Protein AF-A0A7R7JE86-F1 (afdb_monomer_lite)

Foldseek 3Di:
DDDDDDDDDDDDPPPPPPPPPPPPPPQDQQDDDADPDDVLVSLQPGPFPRDFPVSCCVRVNQAPDWDQDPVRWIKRKHFYAPWADFDWDQDPVGDIDTDTRRPPGPGQKMKIFTQDPRRT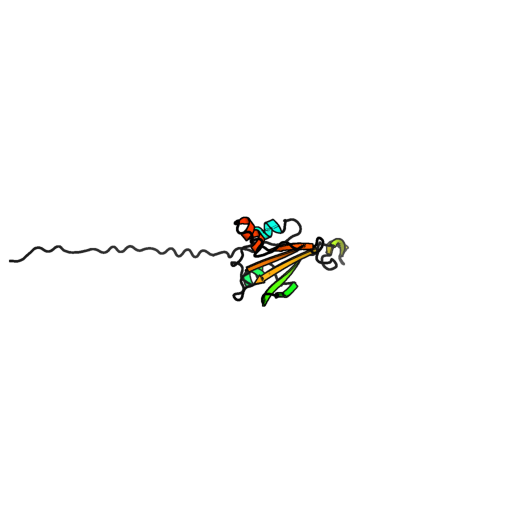RRKIWIAGPPPGDIDISVQSNCVVVVNHDPCVRPPPDD

Sequence (158 aa):
MKGISLKRILPLALLLATMAHAETDHAPMPPVFNLETSPEQILERYPLGQIDRQAAFSHHGKAHRTVSLVNGLTGWVYEIHRGGKPETFRRPGGGEMTMLDTYDHPASRSYTLMFDGAGHVVDVLYRDLQHGGANSALLVQREAQGDSPSDAEFPPKK

Radius of gyration: 27.48 Å; chains: 1; bounding box: 98×48×64 Å

Structure (mmCIF, N/CA/C/O backbone):
data_AF-A0A7R7JE86-F1
#
_entry.id   AF-A0A7R7JE86-F1
#
loop_
_atom_site.group_PDB
_atom_site.id
_atom_site.type_symbol
_atom_site.label_atom_id
_atom_site.label_alt_id
_atom_site.label_comp_id
_atom_site.label_asym_id
_atom_site.label_entity_id
_atom_site.label_seq_id
_atom_site.pdbx_PDB_ins_code
_atom_site.Cartn_x
_atom_site.Cartn_y
_atom_site.Cartn_z
_atom_site.occupancy
_atom_site.B_iso_or_equiv
_atom_site.auth_seq_id
_atom_site.auth_comp_id
_atom_site.auth_asym_id
_atom_site.auth_atom_id
_atom_site.pdbx_PDB_model_num
ATOM 1 N N . MET A 1 1 ? -78.296 36.277 13.046 1.00 44.22 1 MET A N 1
ATOM 2 C CA . MET A 1 1 ? -77.181 35.318 13.223 1.00 44.22 1 MET A CA 1
ATOM 3 C C . MET A 1 1 ? -76.832 34.685 11.882 1.00 44.22 1 MET A C 1
ATOM 5 O O . MET A 1 1 ? -77.635 33.914 11.378 1.00 44.22 1 MET A O 1
ATOM 9 N N . LYS A 1 2 ? -75.677 35.029 11.302 1.00 41.22 2 LYS A N 1
ATOM 10 C CA . LYS A 1 2 ? -74.859 34.177 10.415 1.00 41.22 2 LYS A CA 1
ATOM 11 C C . LYS A 1 2 ? -73.553 34.929 10.151 1.00 41.22 2 LYS A C 1
ATOM 13 O O . LYS A 1 2 ? -73.575 36.054 9.665 1.00 41.22 2 LYS A O 1
ATOM 18 N N . GLY A 1 3 ? -72.466 34.344 10.644 1.00 39.56 3 GLY A N 1
ATOM 19 C CA . GLY A 1 3 ? -71.143 34.945 10.728 1.00 39.56 3 GLY A CA 1
ATOM 20 C C . GLY A 1 3 ? -70.321 34.818 9.448 1.00 39.56 3 GLY A C 1
ATOM 21 O O . GLY A 1 3 ? -70.610 34.019 8.561 1.00 39.56 3 GLY A O 1
ATOM 22 N N . ILE A 1 4 ? -69.282 35.644 9.406 1.00 49.53 4 ILE A N 1
ATOM 23 C CA . ILE A 1 4 ? -68.209 35.698 8.413 1.00 49.53 4 ILE A CA 1
ATOM 24 C C . ILE A 1 4 ? -67.345 34.434 8.527 1.00 49.53 4 ILE A C 1
ATOM 26 O O . ILE A 1 4 ? -66.970 34.060 9.637 1.00 49.53 4 ILE A O 1
ATOM 30 N N . SER A 1 5 ? -66.935 33.830 7.407 1.00 43.22 5 SER A N 1
ATOM 31 C CA . SER A 1 5 ? -65.666 33.088 7.387 1.00 43.22 5 SER A CA 1
ATOM 32 C C . SER A 1 5 ? -65.071 32.936 5.983 1.00 43.22 5 SER A C 1
ATOM 34 O O . SER A 1 5 ? -65.520 32.141 5.162 1.00 43.22 5 SER A O 1
ATOM 36 N N . LEU A 1 6 ? -64.073 33.784 5.727 1.00 43.75 6 LEU A N 1
ATOM 37 C CA . LEU A 1 6 ? -62.734 33.452 5.231 1.00 43.75 6 LEU A CA 1
ATOM 38 C C . LEU A 1 6 ? -62.601 32.154 4.400 1.00 43.75 6 LEU A C 1
ATOM 40 O O . LEU A 1 6 ? -62.449 31.057 4.939 1.00 43.75 6 LEU A O 1
ATOM 44 N N . LYS A 1 7 ? -62.552 32.289 3.067 1.00 47.88 7 LYS A N 1
ATOM 45 C CA . LYS A 1 7 ? -62.089 31.209 2.181 1.00 47.88 7 LYS A CA 1
ATOM 46 C C . LYS A 1 7 ? -60.586 31.012 2.384 1.00 47.88 7 LYS A C 1
ATOM 48 O O . LYS A 1 7 ? -59.776 31.875 2.059 1.00 47.88 7 LYS A O 1
ATOM 53 N N . ARG A 1 8 ? -60.252 29.873 2.981 1.00 54.50 8 ARG A N 1
ATOM 54 C CA . ARG A 1 8 ? -58.909 29.413 3.311 1.00 54.50 8 ARG A CA 1
ATOM 55 C C . ARG A 1 8 ? -58.222 28.753 2.104 1.00 54.50 8 ARG A C 1
ATOM 57 O O . ARG A 1 8 ? -58.757 27.806 1.546 1.00 54.50 8 ARG A O 1
ATOM 64 N N . ILE A 1 9 ? -56.999 29.227 1.853 1.00 53.50 9 ILE A N 1
ATOM 65 C CA . ILE A 1 9 ? -55.759 28.451 1.649 1.00 53.50 9 ILE A CA 1
ATOM 66 C C . ILE A 1 9 ? -55.516 27.817 0.262 1.00 53.50 9 ILE A C 1
ATOM 68 O O . ILE A 1 9 ? -56.148 26.852 -0.151 1.00 53.50 9 ILE A O 1
ATOM 72 N N . LEU A 1 10 ? -54.482 28.362 -0.386 1.00 51.03 10 LEU A N 1
ATOM 73 C CA . LEU A 1 10 ? -53.677 27.820 -1.483 1.00 51.03 10 LEU A CA 1
ATOM 74 C C . LEU A 1 10 ? -52.682 26.760 -0.952 1.00 51.03 10 LEU A C 1
ATOM 76 O O . LEU A 1 10 ? -52.155 26.945 0.146 1.00 51.03 10 LEU A O 1
ATOM 80 N N . PRO A 1 11 ? -52.302 25.753 -1.756 1.00 49.28 11 PRO A N 1
ATOM 81 C CA . PRO A 1 11 ? -50.887 25.371 -1.837 1.00 49.28 11 PRO A CA 1
ATOM 82 C C . PRO A 1 11 ? -50.454 25.328 -3.314 1.00 49.28 11 PRO A C 1
ATOM 84 O O . PRO A 1 11 ? -51.056 24.648 -4.136 1.00 49.28 11 PRO A O 1
ATOM 87 N N . LEU A 1 12 ? -49.573 26.224 -3.767 1.00 46.53 12 LEU A N 1
ATOM 88 C CA . LEU A 1 12 ? -48.113 26.066 -3.766 1.00 46.53 12 LEU A CA 1
ATOM 89 C C . LEU A 1 12 ? -47.668 24.688 -4.289 1.00 46.53 12 LEU A C 1
ATOM 91 O O . LEU A 1 12 ? -47.259 23.822 -3.523 1.00 46.53 12 LEU A O 1
ATOM 95 N N . ALA A 1 13 ? -47.721 24.501 -5.610 1.00 49.09 13 ALA A N 1
ATOM 96 C CA . ALA A 1 13 ? -46.986 23.434 -6.283 1.00 49.09 13 ALA A CA 1
ATOM 97 C C . ALA A 1 13 ? -45.538 23.903 -6.498 1.00 49.09 13 ALA A C 1
ATOM 99 O O . ALA A 1 13 ? -45.177 24.419 -7.553 1.00 49.09 13 ALA A O 1
ATOM 100 N N . LEU A 1 14 ? -44.724 23.782 -5.450 1.00 47.31 14 LEU A N 1
ATOM 101 C CA . LEU A 1 14 ? -43.278 23.933 -5.542 1.00 47.31 14 LEU A CA 1
ATOM 102 C C . LEU A 1 14 ? -42.728 22.626 -6.135 1.00 47.31 14 LEU A C 1
ATOM 104 O O . LEU A 1 14 ? -42.488 21.665 -5.407 1.00 47.31 14 LEU A O 1
ATOM 108 N N . LEU A 1 15 ? -42.580 22.551 -7.462 1.00 46.31 15 LEU A N 1
ATOM 109 C CA . LEU A 1 15 ? -41.772 21.495 -8.075 1.00 46.31 15 LEU A CA 1
ATOM 110 C C . LEU A 1 15 ? -40.308 21.758 -7.704 1.00 46.31 15 LEU A C 1
ATOM 112 O O . LEU A 1 15 ? -39.596 22.482 -8.397 1.00 46.31 15 LEU A O 1
ATOM 116 N N . LEU A 1 16 ? -39.859 21.172 -6.593 1.00 46.12 16 LEU A N 1
ATOM 117 C CA . LEU A 1 16 ? -38.441 20.902 -6.393 1.00 46.12 16 LEU A CA 1
ATOM 118 C C . LEU A 1 16 ? -38.046 19.874 -7.454 1.00 46.12 16 LEU A C 1
ATOM 120 O O . LEU A 1 16 ? -38.275 18.677 -7.296 1.00 46.12 16 LEU A O 1
ATOM 124 N N . ALA A 1 17 ? -37.467 20.348 -8.553 1.00 48.09 17 ALA A N 1
ATOM 125 C CA . ALA A 1 17 ? -36.632 19.503 -9.382 1.00 48.09 17 ALA A CA 1
ATOM 126 C C . ALA A 1 17 ? -35.440 19.086 -8.513 1.00 48.09 17 ALA A C 1
ATOM 128 O O . ALA A 1 17 ? -34.487 19.844 -8.336 1.00 48.09 17 ALA A O 1
ATOM 129 N N . THR A 1 18 ? -35.510 17.897 -7.917 1.00 49.69 18 THR A N 1
ATOM 130 C CA . THR A 1 18 ? -34.329 17.224 -7.387 1.00 49.69 18 THR A CA 1
ATOM 131 C C . THR A 1 18 ? -33.430 16.936 -8.578 1.00 49.69 18 THR A C 1
ATOM 133 O O . THR A 1 18 ? -33.607 15.944 -9.283 1.00 49.69 18 THR A O 1
ATOM 136 N N . MET A 1 19 ? -32.490 17.842 -8.838 1.00 49.06 19 MET A N 1
ATOM 137 C CA . MET A 1 19 ? -31.301 17.526 -9.611 1.00 49.06 19 MET A CA 1
ATOM 138 C C . MET A 1 19 ? -30.547 16.486 -8.787 1.00 49.06 19 MET A C 1
ATOM 140 O O . MET A 1 19 ? -29.768 16.828 -7.900 1.00 49.06 19 MET A O 1
ATOM 144 N N . ALA A 1 20 ? -30.842 15.211 -9.033 1.00 48.34 20 ALA A N 1
ATOM 145 C CA . ALA A 1 20 ? -29.918 14.145 -8.716 1.00 48.34 20 ALA A CA 1
ATOM 146 C C . ALA A 1 20 ? -28.642 14.473 -9.494 1.00 48.34 20 ALA A C 1
ATOM 148 O O . ALA A 1 20 ? -28.556 14.231 -10.698 1.00 48.34 20 ALA A O 1
ATOM 149 N N . HIS A 1 21 ? -27.684 15.110 -8.821 1.00 41.78 21 HIS A N 1
ATOM 150 C CA . HIS A 1 21 ? -26.302 15.012 -9.238 1.00 41.78 21 HIS A CA 1
ATOM 151 C C . HIS A 1 21 ? -25.979 13.528 -9.114 1.00 41.78 21 HIS A C 1
ATOM 153 O O . HIS A 1 21 ? -25.713 13.021 -8.029 1.00 41.78 21 HIS A O 1
ATOM 159 N N . ALA A 1 22 ? -26.078 12.813 -10.232 1.00 47.53 22 ALA A N 1
ATOM 160 C CA . ALA A 1 22 ? -25.222 11.669 -10.448 1.00 47.53 22 ALA A CA 1
ATOM 161 C C . ALA A 1 22 ? -23.809 12.248 -10.526 1.00 47.53 22 ALA A C 1
ATOM 163 O O . ALA A 1 22 ? -23.291 12.543 -11.601 1.00 47.53 22 ALA A O 1
ATOM 164 N N . GLU A 1 23 ? -23.241 12.526 -9.356 1.00 44.81 23 GLU A N 1
ATOM 165 C CA . GLU A 1 23 ? -21.810 12.627 -9.203 1.00 44.81 23 GLU A CA 1
ATOM 166 C C . GLU A 1 23 ? -21.321 11.252 -9.648 1.00 44.81 23 GLU A C 1
ATOM 168 O O . GLU A 1 23 ? -21.595 10.231 -9.017 1.00 44.81 23 GLU A O 1
ATOM 173 N N . THR A 1 24 ? -20.731 11.182 -10.838 1.00 48.66 24 THR A N 1
ATOM 174 C CA . THR A 1 24 ? -19.834 10.081 -11.162 1.00 48.66 24 THR A CA 1
ATOM 175 C C . THR A 1 24 ? -18.676 10.239 -10.195 1.00 48.66 24 THR A C 1
ATOM 177 O O . THR A 1 24 ? -17.691 10.907 -10.506 1.00 48.66 24 THR A O 1
ATOM 180 N N . ASP A 1 25 ? -18.902 9.733 -8.986 1.00 52.38 25 ASP A N 1
ATOM 181 C CA . ASP A 1 25 ? -18.016 9.742 -7.841 1.00 52.38 25 ASP A CA 1
ATOM 182 C C . ASP A 1 25 ? -16.812 8.901 -8.260 1.00 52.38 25 ASP A C 1
ATOM 184 O O . ASP A 1 25 ? -16.802 7.669 -8.175 1.00 52.38 25 ASP A O 1
ATOM 188 N N . HIS A 1 26 ? -15.855 9.549 -8.925 1.00 60.44 26 HIS A N 1
ATOM 189 C CA . HIS A 1 26 ? -14.615 8.914 -9.318 1.00 60.44 26 HIS A CA 1
ATOM 190 C C . HIS A 1 26 ? -13.885 8.621 -8.015 1.00 60.44 26 HIS A C 1
ATOM 192 O O . HIS A 1 26 ? -13.198 9.494 -7.486 1.00 60.44 26 HIS A O 1
ATOM 198 N N . ALA A 1 27 ? -14.079 7.400 -7.504 1.00 66.94 27 ALA A N 1
ATOM 199 C CA . ALA A 1 27 ? -13.374 6.889 -6.342 1.00 66.94 27 ALA A CA 1
ATOM 200 C C . ALA A 1 27 ? -11.898 7.306 -6.445 1.00 66.94 27 ALA A C 1
ATOM 202 O O . ALA A 1 27 ? -11.304 7.164 -7.526 1.00 66.94 27 ALA A O 1
ATOM 203 N N . PRO A 1 28 ? -11.321 7.881 -5.376 1.00 80.06 28 PRO A N 1
ATOM 204 C CA . PRO A 1 28 ? -9.999 8.474 -5.447 1.00 80.06 28 PRO A CA 1
ATOM 205 C C . PRO A 1 28 ? -9.009 7.431 -5.956 1.00 80.06 28 PRO A C 1
ATOM 207 O O . PRO A 1 28 ? -9.006 6.286 -5.516 1.00 80.06 28 PRO A O 1
ATOM 210 N N . MET A 1 29 ? -8.174 7.807 -6.918 1.00 80.69 29 MET A N 1
ATOM 211 C CA . MET A 1 29 ? -7.173 6.882 -7.436 1.00 80.69 29 MET A CA 1
ATOM 212 C C . MET A 1 29 ? -6.035 6.770 -6.418 1.00 80.69 29 MET A C 1
ATOM 214 O O . MET A 1 29 ? -5.500 7.803 -5.996 1.00 80.69 29 MET A O 1
ATOM 218 N N . PRO A 1 30 ? -5.644 5.553 -5.998 1.00 84.81 30 PRO A N 1
ATOM 219 C CA . PRO A 1 30 ? -4.568 5.417 -5.033 1.00 84.81 30 PRO A CA 1
ATOM 220 C C . PRO A 1 30 ? -3.251 5.889 -5.665 1.00 84.81 30 PRO A C 1
ATOM 222 O O . PRO A 1 30 ? -3.031 5.685 -6.852 1.00 84.81 30 PRO A O 1
ATOM 225 N N . PRO A 1 31 ? -2.335 6.517 -4.920 1.00 87.88 31 PRO A N 1
ATOM 226 C CA . PRO A 1 31 ? -1.050 6.925 -5.477 1.00 87.88 31 PRO A CA 1
ATOM 227 C C . PRO A 1 31 ? -0.120 5.725 -5.743 1.00 87.88 31 PRO A C 1
ATOM 229 O O . PRO A 1 31 ? -0.173 4.722 -5.033 1.00 87.88 31 PRO A O 1
ATOM 232 N N . VAL A 1 32 ? 0.761 5.833 -6.749 1.00 85.56 32 VAL A N 1
ATOM 233 C CA . VAL A 1 32 ? 1.780 4.811 -7.075 1.00 85.56 32 VAL A CA 1
ATOM 234 C C . VAL A 1 32 ? 3.084 5.085 -6.326 1.00 85.56 32 VAL A C 1
ATOM 236 O O . VAL A 1 32 ? 3.576 6.213 -6.344 1.00 85.56 32 VAL A O 1
ATOM 239 N N . PHE A 1 33 ? 3.693 4.043 -5.754 1.00 88.00 33 PHE A N 1
ATOM 240 C CA . PHE A 1 33 ? 5.074 4.094 -5.271 1.00 88.00 33 PHE A CA 1
ATOM 241 C C . PHE A 1 33 ? 6.076 3.893 -6.406 1.00 88.00 33 PHE A C 1
ATOM 243 O O . PHE A 1 33 ? 5.992 2.927 -7.162 1.00 88.00 33 PHE A O 1
ATOM 250 N N . ASN A 1 34 ? 7.059 4.785 -6.493 1.00 83.12 34 ASN A N 1
ATOM 251 C CA . ASN A 1 34 ? 8.137 4.722 -7.474 1.00 83.12 34 ASN A CA 1
ATOM 252 C C . ASN A 1 34 ? 9.480 5.119 -6.828 1.00 83.12 34 ASN A C 1
ATOM 254 O O . ASN A 1 34 ? 9.574 5.310 -5.612 1.00 83.12 34 ASN A O 1
ATOM 258 N N . LEU A 1 35 ? 10.544 5.171 -7.632 1.00 81.81 35 LEU A N 1
ATOM 259 C CA . LEU A 1 35 ? 11.886 5.499 -7.146 1.00 81.81 35 LEU A CA 1
ATOM 260 C C . LEU A 1 35 ? 12.150 7.008 -7.018 1.00 81.81 35 LEU A C 1
ATOM 262 O O . LEU A 1 35 ? 13.079 7.384 -6.307 1.00 81.81 35 LEU A O 1
ATOM 266 N N . GLU A 1 36 ? 11.338 7.842 -7.668 1.00 83.06 36 GLU A N 1
ATOM 267 C CA . GLU A 1 36 ? 11.547 9.285 -7.846 1.00 83.06 36 GLU A CA 1
ATOM 268 C C . GLU A 1 36 ? 10.857 10.127 -6.766 1.00 83.06 36 GLU A C 1
ATOM 270 O O . GLU A 1 36 ? 11.389 11.142 -6.328 1.00 83.06 36 GLU A O 1
ATOM 275 N N . THR A 1 37 ? 9.670 9.710 -6.328 1.00 86.06 37 THR A N 1
ATOM 276 C CA . THR A 1 37 ? 8.873 10.396 -5.303 1.00 86.06 37 THR A CA 1
ATOM 277 C C . THR A 1 37 ? 9.228 9.861 -3.920 1.00 86.06 37 THR A C 1
ATOM 279 O O . THR A 1 37 ? 9.412 8.650 -3.752 1.00 86.06 37 THR A O 1
ATOM 282 N N . SER A 1 38 ? 9.311 10.741 -2.915 1.00 89.56 38 SER A N 1
ATOM 283 C CA . SER A 1 38 ? 9.551 10.273 -1.551 1.00 89.56 38 SER A CA 1
ATOM 284 C C . SER A 1 38 ? 8.354 9.448 -1.056 1.00 89.56 38 SER A C 1
ATOM 286 O O . SER A 1 38 ? 7.199 9.780 -1.351 1.00 89.56 38 SER A O 1
ATOM 288 N N . PRO A 1 39 ? 8.597 8.349 -0.324 1.00 91.62 39 PRO A N 1
ATOM 289 C CA . PRO A 1 39 ? 7.512 7.527 0.189 1.00 91.62 39 PRO A CA 1
ATOM 290 C C . PRO A 1 39 ? 6.616 8.309 1.154 1.00 91.62 39 PRO A C 1
ATOM 292 O O . PRO A 1 39 ? 5.407 8.127 1.119 1.00 91.62 39 PRO A O 1
ATOM 295 N N . GLU A 1 40 ? 7.164 9.227 1.948 1.00 92.06 40 GLU A N 1
ATOM 296 C CA . GLU A 1 40 ? 6.406 10.047 2.899 1.00 92.06 40 GLU A CA 1
ATOM 297 C C . GLU A 1 40 ? 5.352 10.912 2.191 1.00 92.06 40 GLU A C 1
ATOM 299 O O . GLU A 1 40 ? 4.191 10.898 2.589 1.00 92.06 40 GLU A O 1
ATOM 304 N N . GLN A 1 41 ? 5.709 11.561 1.075 1.00 93.31 41 GLN A N 1
ATOM 305 C CA . GLN A 1 41 ? 4.772 12.364 0.272 1.00 93.31 41 GLN A CA 1
ATOM 306 C C . GLN A 1 41 ? 3.637 11.524 -0.328 1.00 93.31 41 GLN A C 1
ATOM 308 O O . GLN A 1 41 ? 2.541 12.020 -0.586 1.00 93.31 41 GLN A O 1
ATOM 313 N N . ILE A 1 42 ? 3.897 10.248 -0.614 1.00 93.94 42 ILE A N 1
ATOM 314 C CA . ILE A 1 42 ? 2.878 9.317 -1.110 1.00 93.94 42 ILE A CA 1
ATOM 315 C C . ILE A 1 42 ? 1.960 8.879 0.030 1.00 93.94 42 ILE A C 1
ATOM 317 O O . ILE A 1 42 ? 0.745 8.821 -0.153 1.00 93.94 42 ILE A O 1
ATOM 321 N N . LEU A 1 43 ? 2.542 8.567 1.186 1.00 95.75 43 LEU A N 1
ATOM 322 C CA . LEU A 1 43 ? 1.834 8.084 2.366 1.00 95.75 43 LEU A CA 1
ATOM 323 C C . LEU A 1 43 ? 0.909 9.155 2.957 1.00 95.75 43 LEU A C 1
ATOM 325 O O . LEU A 1 43 ? -0.233 8.845 3.289 1.00 95.75 43 LEU A O 1
ATOM 329 N N . GLU A 1 44 ? 1.353 10.411 3.009 1.00 94.56 44 GLU A N 1
ATOM 33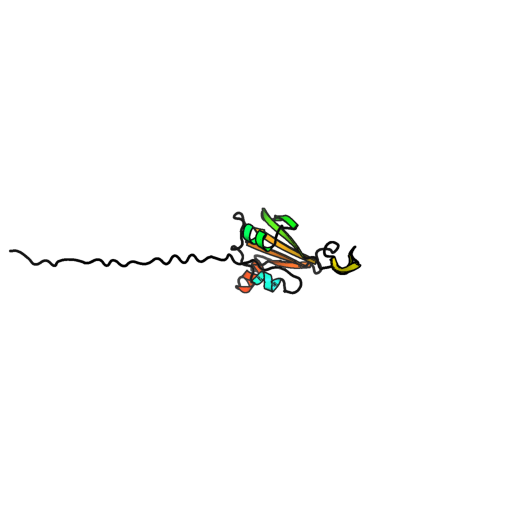0 C CA . GLU A 1 44 ? 0.581 11.549 3.530 1.00 94.56 44 GLU A CA 1
ATOM 331 C C . GLU A 1 44 ? -0.756 11.748 2.800 1.00 94.56 44 GLU A C 1
ATOM 333 O O . GLU A 1 44 ? -1.771 12.060 3.414 1.00 94.56 44 GLU A O 1
ATOM 338 N N . ARG A 1 45 ? -0.781 11.511 1.486 1.00 93.31 45 ARG A N 1
ATOM 339 C CA . ARG A 1 45 ? -1.968 11.711 0.638 1.00 93.31 45 ARG A CA 1
ATOM 340 C C . ARG A 1 45 ? -2.725 10.427 0.307 1.00 93.31 45 ARG A C 1
ATOM 342 O O . ARG A 1 45 ? -3.597 10.451 -0.562 1.00 93.31 45 ARG A O 1
ATOM 349 N N . TYR A 1 46 ? -2.357 9.292 0.901 1.00 95.19 46 TYR A N 1
ATOM 350 C CA . TYR A 1 46 ? -3.013 8.028 0.578 1.00 95.19 46 TYR A CA 1
ATOM 351 C C . TYR A 1 46 ? -4.465 8.052 1.095 1.00 95.19 46 TYR A C 1
ATOM 353 O O . TYR A 1 46 ? -4.664 8.265 2.290 1.00 95.19 46 TYR A O 1
ATOM 361 N N . PRO A 1 47 ? -5.487 7.822 0.252 1.00 95.44 47 PRO A N 1
ATOM 362 C CA . PRO A 1 47 ? -6.896 7.941 0.645 1.00 95.44 47 PRO A CA 1
ATOM 363 C C . PRO A 1 47 ? -7.373 6.728 1.468 1.00 95.44 47 PRO A C 1
ATOM 365 O O . PRO A 1 47 ? -8.101 5.858 0.984 1.00 95.44 47 PRO A O 1
ATOM 368 N N . LEU A 1 48 ? -6.928 6.645 2.725 1.00 95.75 48 LEU A N 1
ATOM 369 C CA . LEU A 1 48 ? -7.283 5.563 3.646 1.00 95.75 48 LEU A CA 1
ATOM 370 C C . LEU A 1 48 ? -8.804 5.495 3.862 1.00 95.75 48 LEU A C 1
ATOM 372 O O . LEU A 1 48 ? -9.497 6.510 3.895 1.00 95.75 48 LEU A O 1
ATOM 376 N N . GLY A 1 49 ? -9.326 4.274 3.965 1.00 95.81 49 GLY A N 1
ATOM 377 C CA . GLY A 1 49 ? -10.749 3.966 4.120 1.00 95.81 49 GLY A CA 1
ATOM 378 C C . GLY A 1 49 ? -11.595 4.121 2.852 1.00 95.81 49 GLY A C 1
ATOM 379 O O . GLY A 1 49 ? -12.722 3.642 2.833 1.00 95.81 49 GLY A O 1
ATOM 380 N N . GLN A 1 50 ? -11.072 4.746 1.792 1.00 95.56 50 GLN A N 1
ATOM 381 C CA . GLN A 1 50 ? -11.832 5.041 0.567 1.00 95.56 50 GLN A CA 1
ATOM 382 C C . GLN A 1 50 ? -11.515 4.082 -0.588 1.00 95.56 50 GLN A C 1
ATOM 384 O O . GLN A 1 50 ? -12.312 3.932 -1.510 1.00 95.56 50 GLN A O 1
ATOM 389 N N . ILE A 1 51 ? -10.351 3.428 -0.556 1.00 94.69 51 ILE A N 1
ATOM 390 C CA . ILE A 1 51 ? -9.919 2.495 -1.604 1.00 94.69 51 ILE A CA 1
ATOM 391 C C . ILE A 1 51 ? -10.391 1.088 -1.274 1.00 94.69 51 ILE A C 1
ATOM 393 O O . ILE A 1 51 ? -9.881 0.482 -0.332 1.00 94.69 51 ILE A O 1
ATOM 397 N N . ASP A 1 52 ? -11.301 0.540 -2.073 1.00 95.38 52 ASP A N 1
ATOM 398 C CA . ASP A 1 52 ? -11.672 -0.874 -1.997 1.00 95.38 52 ASP A CA 1
ATOM 399 C C . ASP A 1 52 ? -10.676 -1.789 -2.750 1.00 95.38 52 ASP A C 1
ATOM 401 O O . ASP A 1 52 ? -9.751 -1.342 -3.440 1.00 95.38 52 ASP A O 1
ATOM 405 N N . ARG A 1 53 ? -10.856 -3.111 -2.629 1.00 95.12 53 ARG A N 1
ATOM 406 C CA . ARG A 1 53 ? -10.008 -4.106 -3.313 1.00 95.12 53 ARG A CA 1
ATOM 407 C C . ARG A 1 53 ? -10.041 -3.988 -4.832 1.00 95.12 53 ARG A C 1
ATOM 409 O O . ARG A 1 53 ? -9.027 -4.277 -5.466 1.00 95.12 53 ARG A O 1
ATOM 416 N N . GLN A 1 54 ? -11.178 -3.621 -5.416 1.00 93.69 54 GLN A N 1
ATOM 417 C CA . GLN A 1 54 ? -11.316 -3.526 -6.865 1.00 93.69 54 GLN A CA 1
ATOM 418 C C . GLN A 1 54 ? -10.555 -2.311 -7.389 1.00 93.69 54 GLN A C 1
ATOM 420 O O . GLN A 1 54 ? -9.803 -2.447 -8.348 1.00 93.69 54 GLN A O 1
ATOM 425 N N . ALA A 1 55 ? -10.683 -1.154 -6.743 1.00 93.25 55 ALA A N 1
ATOM 426 C CA . ALA A 1 55 ? -9.916 0.047 -7.044 1.00 93.25 55 ALA A CA 1
ATOM 427 C C . ALA A 1 55 ? -8.413 -0.196 -6.845 1.00 93.25 55 ALA A C 1
ATOM 429 O O . ALA A 1 55 ? -7.612 0.113 -7.731 1.00 93.25 55 ALA A O 1
ATOM 430 N N . ALA A 1 56 ? -8.028 -0.837 -5.734 1.00 93.56 56 ALA A N 1
ATOM 431 C CA . ALA A 1 56 ? -6.640 -1.214 -5.487 1.00 93.56 56 ALA A CA 1
ATOM 432 C C . ALA A 1 56 ? -6.093 -2.144 -6.582 1.00 93.56 56 ALA A C 1
ATOM 434 O O . ALA A 1 56 ? -4.994 -1.914 -7.077 1.00 93.56 56 ALA A O 1
ATOM 435 N N . PHE A 1 57 ? -6.852 -3.166 -6.986 1.00 93.19 57 PHE A N 1
ATOM 436 C CA . PHE A 1 57 ? -6.445 -4.099 -8.038 1.00 93.19 57 PHE A CA 1
ATOM 437 C C . PHE A 1 57 ? -6.371 -3.432 -9.412 1.00 93.19 57 PHE A C 1
ATOM 439 O O . PHE A 1 57 ? -5.393 -3.618 -10.129 1.00 93.19 57 PHE A O 1
ATOM 446 N N . SER A 1 58 ? -7.378 -2.638 -9.781 1.00 90.50 58 SER A N 1
ATOM 447 C CA . SER A 1 58 ? -7.405 -1.918 -11.058 1.00 90.50 58 SER A CA 1
ATOM 448 C C . SER A 1 58 ? -6.200 -0.992 -11.214 1.00 90.50 58 SER A C 1
ATOM 450 O O . SER A 1 58 ? -5.728 -0.791 -12.329 1.00 90.50 58 SER A O 1
ATOM 452 N N . HIS A 1 59 ? -5.701 -0.436 -10.107 1.00 89.94 59 HIS A N 1
ATOM 453 C CA . HIS A 1 59 ? -4.607 0.522 -10.133 1.00 89.94 59 HIS A CA 1
ATOM 454 C C . HIS A 1 59 ? -3.217 -0.096 -9.929 1.00 89.94 59 HIS A C 1
ATOM 456 O O . HIS A 1 59 ? -2.293 0.205 -10.679 1.00 89.94 59 HIS A O 1
ATOM 462 N N . HIS A 1 60 ? -3.049 -0.958 -8.923 1.00 89.50 60 HIS A N 1
ATOM 463 C CA . HIS A 1 60 ? -1.749 -1.564 -8.589 1.00 89.50 60 HIS A CA 1
ATOM 464 C C . HIS A 1 60 ? -1.508 -2.897 -9.304 1.00 89.50 60 HIS A C 1
ATOM 466 O O . HIS A 1 60 ? -0.386 -3.401 -9.324 1.00 89.50 60 HIS A O 1
ATOM 472 N N . GLY A 1 61 ? -2.551 -3.479 -9.895 1.00 91.75 61 GLY A N 1
ATOM 473 C CA . GLY A 1 61 ? -2.515 -4.804 -10.492 1.00 91.75 61 GLY A CA 1
ATOM 474 C C . GLY A 1 61 ? -2.548 -5.926 -9.455 1.00 91.75 61 GLY A C 1
ATOM 475 O O . GLY A 1 61 ? -2.980 -5.770 -8.310 1.00 91.75 61 GLY A O 1
ATOM 476 N N . LYS A 1 62 ? -2.099 -7.110 -9.878 1.00 92.62 62 LYS A N 1
ATOM 477 C CA . LYS A 1 62 ? -2.009 -8.279 -9.002 1.00 92.62 62 LYS A CA 1
ATOM 478 C C . LYS A 1 62 ? -0.875 -8.088 -7.992 1.00 92.62 62 LYS A C 1
ATOM 480 O O . LYS A 1 62 ? 0.265 -7.851 -8.378 1.00 92.62 62 LYS A O 1
ATOM 485 N N . ALA A 1 63 ? -1.177 -8.284 -6.711 1.00 94.62 63 ALA A N 1
ATOM 486 C CA . ALA A 1 63 ? -0.168 -8.302 -5.658 1.00 94.62 63 ALA A CA 1
ATOM 487 C C . ALA A 1 63 ? 0.889 -9.396 -5.891 1.00 94.62 63 ALA A C 1
ATOM 489 O O . ALA A 1 63 ? 0.563 -10.508 -6.319 1.00 94.62 63 ALA A O 1
ATOM 490 N N . HIS A 1 64 ? 2.141 -9.107 -5.529 1.00 94.00 64 HIS A N 1
ATOM 491 C CA . HIS A 1 64 ? 3.224 -10.093 -5.576 1.00 94.00 64 HIS A CA 1
ATOM 492 C 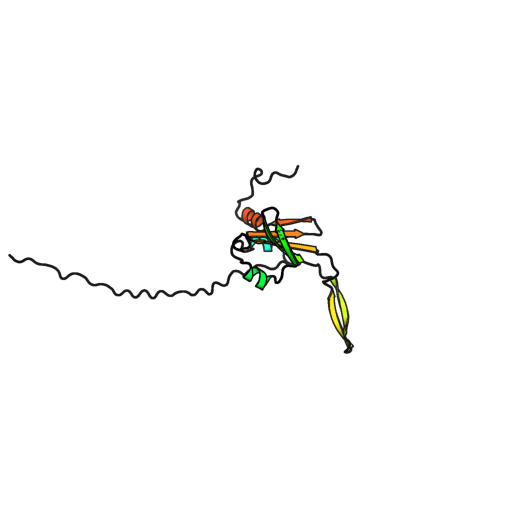C . HIS A 1 64 ? 2.982 -11.200 -4.545 1.00 94.00 64 HIS A C 1
ATOM 494 O O . HIS A 1 64 ? 3.205 -12.378 -4.818 1.00 94.00 64 HIS A O 1
ATOM 500 N N . ARG A 1 65 ? 2.477 -10.827 -3.359 1.00 95.38 65 ARG A N 1
ATOM 501 C CA . ARG A 1 65 ? 2.040 -11.762 -2.314 1.00 95.38 65 ARG A CA 1
ATOM 502 C C . ARG A 1 65 ? 0.780 -11.261 -1.621 1.00 95.38 65 ARG A C 1
ATOM 504 O O . ARG A 1 65 ? 0.582 -10.061 -1.463 1.00 95.38 65 ARG A O 1
ATOM 511 N N . THR A 1 66 ? -0.038 -12.198 -1.155 1.00 97.56 66 THR A N 1
ATOM 512 C CA . THR A 1 66 ? -1.113 -11.936 -0.189 1.00 97.56 66 THR A CA 1
ATOM 513 C C . THR A 1 66 ? -0.727 -12.579 1.136 1.00 97.56 66 THR A C 1
ATOM 515 O O . THR A 1 66 ? -0.287 -13.727 1.146 1.00 97.56 66 THR A O 1
ATOM 518 N N . VAL A 1 67 ? -0.849 -11.840 2.236 1.00 96.81 67 VAL A N 1
ATOM 519 C CA . VAL A 1 67 ? -0.435 -12.275 3.577 1.00 96.81 67 VAL A CA 1
ATOM 520 C C . VAL A 1 67 ? -1.539 -12.017 4.599 1.00 96.81 67 VAL A C 1
ATOM 522 O O . VAL A 1 67 ? -2.311 -11.073 4.449 1.00 96.81 67 VAL A O 1
ATOM 525 N N . SER A 1 68 ? -1.584 -12.822 5.658 1.00 96.69 68 SER A N 1
ATOM 526 C CA . SER A 1 68 ? -2.314 -12.477 6.881 1.00 96.69 68 SER A CA 1
ATOM 527 C C . SER A 1 68 ? -1.347 -11.783 7.834 1.00 96.69 68 SER A C 1
ATOM 529 O O . SER A 1 68 ? -0.296 -12.332 8.164 1.00 96.69 68 SER A O 1
ATOM 531 N N . LEU A 1 69 ? -1.675 -10.561 8.237 1.00 94.31 69 LEU A N 1
ATOM 532 C CA . LEU A 1 69 ? -0.871 -9.755 9.149 1.00 94.31 69 LEU A CA 1
ATOM 533 C C . LEU A 1 69 ? -1.102 -10.190 10.604 1.00 94.31 69 LEU A C 1
ATOM 535 O O . LEU A 1 69 ? -2.068 -10.882 10.920 1.00 94.31 69 LEU A O 1
ATOM 539 N N . VAL A 1 70 ? -0.219 -9.761 11.509 1.00 91.88 70 VAL A N 1
ATOM 540 C CA . VAL A 1 70 ? -0.273 -10.122 12.942 1.00 91.88 70 VAL A CA 1
ATOM 541 C C . VAL A 1 70 ? -1.562 -9.678 13.640 1.00 91.88 70 VAL A C 1
ATOM 543 O O . VAL A 1 70 ? -1.972 -10.288 14.620 1.00 91.88 70 VAL A O 1
ATOM 546 N N . ASN A 1 71 ? -2.219 -8.644 13.119 1.00 91.69 71 ASN A N 1
ATOM 547 C CA . ASN A 1 71 ? -3.518 -8.157 13.585 1.00 91.69 71 ASN A CA 1
ATOM 548 C C . ASN A 1 71 ? -4.710 -8.912 12.960 1.00 91.69 71 ASN A C 1
ATOM 550 O O . ASN A 1 71 ? -5.854 -8.509 13.145 1.00 91.69 71 ASN A O 1
ATOM 554 N N . GLY A 1 72 ? -4.458 -9.978 12.194 1.00 95.12 72 GLY A N 1
ATOM 555 C CA . GLY A 1 72 ? -5.476 -10.773 11.506 1.00 95.12 72 GLY A CA 1
ATOM 556 C C . GLY A 1 72 ? -5.981 -10.170 10.193 1.00 95.12 72 GLY A C 1
ATOM 557 O O . GLY A 1 72 ? -6.758 -10.819 9.493 1.00 95.12 72 GLY A O 1
ATOM 558 N N . LEU A 1 73 ? -5.539 -8.964 9.824 1.00 97.25 73 LEU A N 1
ATOM 559 C CA . LEU A 1 73 ? -5.959 -8.310 8.588 1.00 97.25 73 LEU A CA 1
ATOM 560 C C . LEU A 1 73 ? -5.244 -8.882 7.363 1.00 97.25 73 LEU A C 1
ATOM 562 O O . LEU A 1 73 ? -4.148 -9.438 7.441 1.00 97.25 73 LEU A O 1
ATOM 566 N N . THR A 1 74 ? -5.869 -8.724 6.198 1.00 98.12 74 THR A N 1
ATOM 567 C CA . THR A 1 74 ? -5.266 -9.138 4.926 1.00 98.12 74 THR A CA 1
ATOM 568 C C . THR A 1 74 ? -4.324 -8.054 4.416 1.00 98.12 74 THR A C 1
ATOM 570 O O . THR A 1 74 ? -4.727 -6.901 4.292 1.00 98.12 74 THR A O 1
ATOM 573 N N . GLY A 1 75 ? -3.104 -8.433 4.046 1.00 98.12 75 GLY A N 1
ATOM 574 C CA . GLY A 1 75 ? -2.124 -7.574 3.388 1.00 98.12 75 GLY A CA 1
ATOM 575 C C . GLY A 1 75 ? -1.884 -7.979 1.934 1.00 98.12 75 GLY A C 1
ATOM 576 O O . GLY A 1 75 ? -1.663 -9.157 1.646 1.00 98.12 75 GLY A O 1
ATOM 577 N N . TRP A 1 76 ? -1.880 -7.017 1.012 1.00 98.12 76 TRP A N 1
ATOM 578 C CA . TRP A 1 76 ? -1.355 -7.198 -0.348 1.00 98.12 76 TRP A CA 1
ATOM 579 C C . TRP A 1 76 ? 0.017 -6.554 -0.458 1.00 98.12 76 TRP A C 1
ATOM 581 O O . TRP A 1 76 ? 0.140 -5.340 -0.316 1.00 98.12 76 TRP A O 1
ATOM 591 N N . VAL A 1 77 ? 1.038 -7.371 -0.703 1.00 96.88 77 VAL A N 1
ATOM 592 C CA . VAL A 1 77 ? 2.440 -6.951 -0.742 1.00 96.88 77 VAL A CA 1
ATOM 593 C C . VAL A 1 77 ? 2.875 -6.712 -2.179 1.00 96.88 77 VAL A C 1
ATOM 595 O O . VAL A 1 77 ? 2.689 -7.567 -3.054 1.00 96.88 77 VAL A O 1
ATOM 598 N N . TYR A 1 78 ? 3.523 -5.574 -2.385 1.00 93.94 78 TYR A N 1
ATOM 599 C CA . TYR A 1 78 ? 4.131 -5.168 -3.636 1.00 93.94 78 TYR A CA 1
ATOM 600 C C . TYR A 1 78 ? 5.615 -4.886 -3.440 1.00 93.94 78 TYR A C 1
ATOM 602 O O . TYR A 1 78 ? 6.028 -4.330 -2.421 1.00 93.94 78 TYR A O 1
ATOM 610 N N . GLU A 1 79 ? 6.412 -5.272 -4.428 1.00 91.81 79 GLU A N 1
ATOM 611 C CA . GLU A 1 79 ? 7.854 -5.072 -4.441 1.00 91.81 79 GLU A CA 1
ATOM 612 C C . GLU A 1 79 ? 8.223 -4.061 -5.526 1.00 91.81 79 GLU A C 1
ATOM 614 O O . GLU A 1 79 ? 7.652 -4.048 -6.616 1.00 91.81 79 GLU A O 1
ATOM 619 N N . ILE A 1 80 ? 9.158 -3.174 -5.198 1.00 87.69 80 ILE A N 1
ATOM 620 C CA . ILE A 1 80 ? 9.705 -2.180 -6.116 1.00 87.69 80 ILE A CA 1
ATOM 621 C C . ILE A 1 80 ? 11.158 -2.558 -6.350 1.00 87.69 80 ILE A C 1
ATOM 623 O O . ILE A 1 80 ? 12.046 -2.348 -5.508 1.00 87.69 80 ILE A O 1
ATOM 627 N N . HIS A 1 81 ? 11.395 -3.137 -7.515 1.00 83.12 81 HIS A N 1
ATOM 628 C CA . HIS A 1 81 ? 12.725 -3.499 -7.967 1.00 83.12 81 HIS A CA 1
ATOM 629 C C . HIS A 1 81 ? 13.441 -2.235 -8.436 1.00 83.12 81 HIS A C 1
ATOM 631 O O . HIS A 1 81 ? 12.873 -1.400 -9.145 1.00 83.12 81 HIS A O 1
ATOM 637 N N . ARG A 1 82 ? 14.703 -2.073 -8.028 1.00 70.06 82 ARG A N 1
ATOM 638 C CA . ARG A 1 82 ? 15.568 -1.112 -8.706 1.00 70.06 82 ARG A CA 1
ATOM 639 C C . ARG A 1 82 ? 15.826 -1.727 -10.076 1.00 70.06 82 ARG A C 1
ATOM 641 O O . ARG A 1 82 ? 16.373 -2.824 -10.126 1.00 70.06 82 ARG A O 1
ATOM 648 N N . GLY A 1 83 ? 15.356 -1.083 -11.143 1.00 61.88 83 GLY A N 1
ATOM 649 C CA . GLY A 1 83 ? 15.582 -1.590 -12.493 1.00 61.88 83 GLY A CA 1
ATOM 650 C C . GLY A 1 83 ? 17.056 -1.921 -12.696 1.00 61.88 83 GLY A C 1
ATOM 651 O O . GLY A 1 83 ? 17.928 -1.193 -12.207 1.00 61.88 83 GLY A O 1
ATOM 652 N N . GLY A 1 84 ? 17.323 -3.043 -13.357 1.00 57.41 84 GLY A N 1
ATOM 653 C CA . GLY A 1 84 ? 18.673 -3.428 -13.717 1.00 57.41 84 GLY A CA 1
ATOM 654 C C . GLY A 1 84 ? 19.294 -2.452 -14.698 1.00 57.41 84 GLY A C 1
ATOM 655 O O . GLY A 1 84 ? 18.672 -1.483 -15.149 1.00 57.41 84 GLY A O 1
ATOM 656 N N . LYS A 1 85 ? 20.558 -2.692 -15.039 1.00 55.50 85 LYS A N 1
ATOM 657 C CA . LYS A 1 85 ? 21.193 -1.909 -16.098 1.00 55.50 85 LYS A CA 1
ATOM 658 C C . LYS A 1 85 ? 20.403 -2.113 -17.400 1.00 55.50 85 LYS A C 1
ATOM 660 O O . LYS A 1 85 ? 19.988 -3.236 -17.672 1.00 55.50 85 LYS A O 1
ATOM 665 N N . PRO A 1 86 ? 20.183 -1.055 -18.199 1.00 62.00 86 PRO A N 1
ATOM 666 C CA . PRO A 1 86 ? 19.629 -1.221 -19.532 1.00 62.00 86 PRO A CA 1
ATOM 667 C C . PRO A 1 86 ? 20.552 -2.148 -20.329 1.00 62.00 86 PRO A C 1
ATOM 669 O O . PRO A 1 86 ? 21.726 -1.827 -20.522 1.00 62.00 86 PRO A O 1
ATOM 672 N N . GLU A 1 87 ? 20.037 -3.292 -20.766 1.00 68.00 87 GLU A N 1
ATOM 673 C CA . GLU A 1 87 ? 20.762 -4.223 -21.622 1.00 68.00 87 GLU A CA 1
ATOM 674 C C . GLU A 1 87 ? 20.259 -4.097 -23.056 1.00 68.00 87 GLU A C 1
ATOM 676 O O . GLU A 1 87 ? 19.056 -4.086 -23.327 1.00 68.00 87 GLU A O 1
ATOM 681 N N . THR A 1 88 ? 21.195 -3.968 -23.994 1.00 80.25 88 THR A N 1
ATOM 682 C CA . THR A 1 88 ? 20.879 -3.878 -25.418 1.00 80.25 88 THR A CA 1
ATOM 683 C C . THR A 1 88 ? 20.921 -5.267 -26.035 1.00 80.25 88 THR A C 1
ATOM 685 O O . THR A 1 88 ? 21.979 -5.879 -26.160 1.00 80.25 88 THR A O 1
ATOM 688 N N . PHE A 1 89 ? 19.761 -5.745 -26.470 1.00 73.38 89 PHE A N 1
ATOM 689 C CA . PHE A 1 89 ? 19.597 -7.019 -27.154 1.00 73.38 89 PHE A CA 1
ATOM 690 C C . PHE A 1 89 ? 19.502 -6.808 -28.659 1.00 73.38 89 PHE A C 1
ATOM 692 O O . PHE A 1 89 ? 18.809 -5.909 -29.141 1.00 73.38 89 PHE A O 1
ATOM 699 N N . ARG A 1 90 ? 20.141 -7.685 -29.434 1.00 83.62 90 ARG A N 1
ATOM 700 C CA . ARG A 1 90 ? 19.963 -7.716 -30.886 1.00 83.62 90 ARG A CA 1
ATOM 701 C C . ARG A 1 90 ? 18.763 -8.596 -31.224 1.00 83.62 90 ARG A C 1
ATOM 703 O O . ARG A 1 90 ? 18.774 -9.793 -30.950 1.00 83.62 90 ARG A O 1
ATOM 710 N N . ARG A 1 91 ? 17.721 -8.019 -31.828 1.00 80.94 91 ARG A N 1
ATOM 711 C CA . ARG A 1 91 ? 16.565 -8.793 -32.296 1.00 80.94 91 ARG A CA 1
ATOM 712 C C . ARG A 1 91 ? 16.965 -9.708 -33.459 1.00 80.94 91 ARG A C 1
ATOM 714 O O . ARG A 1 91 ? 17.851 -9.345 -34.235 1.00 80.94 91 ARG A O 1
ATOM 721 N N . PRO A 1 92 ? 16.246 -10.826 -33.668 1.00 74.75 92 PRO A N 1
ATOM 722 C CA . PRO A 1 92 ? 16.462 -11.714 -34.815 1.00 74.75 92 PRO A CA 1
ATOM 723 C C . PRO A 1 92 ? 16.412 -11.001 -36.180 1.00 74.75 92 PRO A C 1
ATOM 725 O O . PRO A 1 92 ? 17.086 -11.416 -37.113 1.00 74.75 92 PRO A O 1
ATOM 728 N N . GLY A 1 93 ? 15.669 -9.890 -36.288 1.00 85.50 93 GLY A N 1
ATOM 729 C CA . GLY A 1 93 ? 15.602 -9.036 -37.484 1.00 85.50 93 GLY A CA 1
ATOM 730 C C . GLY A 1 93 ? 16.718 -7.986 -37.614 1.00 85.50 93 GLY A C 1
ATOM 731 O O . GLY A 1 93 ? 16.618 -7.106 -38.461 1.00 85.50 93 GLY A O 1
ATOM 732 N N . GLY A 1 94 ? 17.750 -8.023 -36.765 1.00 81.44 94 GLY A N 1
ATOM 733 C CA . GLY A 1 94 ? 18.939 -7.169 -36.869 1.00 81.44 94 GLY A CA 1
ATOM 734 C C . GLY A 1 94 ? 18.858 -5.801 -36.183 1.00 81.44 94 GLY A C 1
ATOM 735 O O . GLY A 1 94 ? 19.885 -5.136 -36.087 1.00 81.44 94 GLY A O 1
ATOM 736 N N . GLY A 1 95 ? 17.692 -5.397 -35.672 1.00 85.00 95 GLY A N 1
ATOM 737 C CA . GLY A 1 95 ? 17.536 -4.171 -34.882 1.00 85.00 95 GLY A CA 1
ATOM 738 C C . GLY A 1 95 ? 17.911 -4.370 -33.414 1.00 85.00 95 GLY A C 1
ATOM 739 O O . GLY A 1 95 ? 17.528 -5.368 -32.805 1.00 85.00 95 GLY A O 1
ATOM 740 N N . GLU A 1 96 ? 18.615 -3.409 -32.830 1.00 88.50 96 GLU A N 1
ATOM 741 C CA . GLU A 1 96 ? 18.858 -3.383 -31.388 1.00 88.50 96 GLU A CA 1
ATOM 742 C C . GLU A 1 96 ? 17.585 -2.983 -30.623 1.00 88.50 96 GLU A C 1
ATOM 744 O O . GLU A 1 96 ? 16.694 -2.302 -31.145 1.00 88.50 96 GLU A O 1
ATOM 749 N N . MET A 1 97 ? 17.460 -3.479 -29.399 1.00 78.75 97 MET A N 1
ATOM 750 C CA . MET A 1 97 ? 16.405 -3.136 -28.458 1.00 78.75 97 MET A CA 1
ATOM 751 C C . MET A 1 97 ? 17.009 -3.084 -27.064 1.00 78.75 97 MET A C 1
ATOM 753 O O . MET A 1 97 ? 17.494 -4.094 -26.564 1.00 78.75 97 MET A O 1
ATOM 757 N N . THR A 1 98 ? 16.967 -1.915 -26.437 1.00 79.19 98 THR A N 1
ATOM 758 C CA . THR A 1 98 ? 17.341 -1.780 -25.032 1.00 79.19 98 THR A CA 1
ATOM 759 C C . THR A 1 98 ? 16.158 -2.200 -24.172 1.00 79.19 98 THR A C 1
ATOM 761 O O . THR A 1 98 ? 15.083 -1.607 -24.261 1.00 79.19 98 THR A O 1
ATOM 764 N N . MET A 1 99 ? 16.346 -3.239 -23.366 1.00 67.25 99 MET A N 1
ATOM 765 C CA . MET A 1 99 ? 15.394 -3.657 -22.345 1.00 67.25 99 MET A CA 1
ATOM 766 C C . MET A 1 99 ? 15.983 -3.380 -20.967 1.00 67.25 99 MET A C 1
ATOM 768 O O . MET A 1 99 ? 17.185 -3.509 -20.745 1.00 67.25 99 MET A O 1
ATOM 772 N N . LEU A 1 100 ? 15.124 -2.980 -20.037 1.00 63.94 100 LEU A N 1
ATOM 773 C CA . LEU A 1 100 ? 15.490 -2.904 -18.634 1.00 63.94 100 LEU A CA 1
ATOM 774 C C . LEU A 1 100 ? 15.310 -4.303 -18.048 1.00 63.94 100 LEU A C 1
ATOM 776 O O . LEU A 1 100 ? 14.187 -4.806 -18.020 1.00 63.94 100 LEU A O 1
ATOM 780 N N . ASP A 1 101 ? 16.392 -4.933 -17.600 1.00 60.31 101 ASP A N 1
ATOM 781 C CA . ASP A 1 101 ? 16.269 -6.181 -16.854 1.00 60.31 101 ASP A CA 1
ATOM 782 C C . ASP A 1 101 ? 15.771 -5.870 -15.437 1.00 60.31 101 ASP A C 1
ATOM 784 O O . ASP A 1 101 ? 16.524 -5.476 -14.548 1.00 60.31 101 ASP A O 1
ATOM 788 N N . THR A 1 102 ? 14.463 -5.968 -15.225 1.00 56.94 102 THR A N 1
ATOM 789 C CA . THR A 1 102 ? 13.851 -5.751 -13.909 1.00 56.94 102 THR A CA 1
ATOM 790 C C . THR A 1 102 ? 13.732 -7.025 -13.078 1.00 56.94 102 THR A C 1
ATOM 792 O O . THR A 1 102 ? 13.343 -6.920 -11.917 1.00 56.94 102 THR A O 1
ATOM 795 N N . TYR A 1 103 ? 14.031 -8.207 -13.632 1.00 53.34 103 TYR A N 1
ATOM 796 C CA . TYR A 1 103 ? 13.656 -9.483 -13.009 1.00 53.34 103 TYR A CA 1
ATOM 797 C C . TYR A 1 103 ? 14.759 -10.117 -12.153 1.00 53.34 103 TYR A C 1
ATOM 799 O O . TYR A 1 103 ? 14.423 -10.786 -11.178 1.00 53.34 103 TYR A O 1
ATOM 807 N N . ASP A 1 104 ? 16.039 -9.833 -12.416 1.00 58.69 104 ASP A N 1
ATOM 808 C CA . ASP A 1 104 ? 17.151 -10.416 -11.641 1.00 58.69 104 ASP A CA 1
ATOM 809 C C . ASP A 1 104 ? 17.626 -9.562 -10.450 1.00 58.69 104 ASP A C 1
ATOM 811 O O . ASP A 1 104 ? 18.611 -9.884 -9.781 1.00 58.69 104 ASP A O 1
ATOM 815 N N . HIS A 1 105 ? 16.922 -8.470 -10.132 1.00 65.06 105 HIS A N 1
ATOM 816 C CA . HIS A 1 105 ? 17.341 -7.547 -9.076 1.00 65.06 105 HIS A CA 1
ATOM 817 C C . HIS A 1 105 ? 16.505 -7.715 -7.798 1.00 65.06 105 HIS A C 1
ATOM 819 O O . HIS A 1 105 ? 15.269 -7.684 -7.859 1.00 65.06 105 HIS A O 1
ATOM 825 N N . PRO A 1 106 ? 17.144 -7.834 -6.614 1.00 72.38 106 PRO A N 1
ATOM 826 C CA . PRO A 1 106 ? 16.418 -7.903 -5.354 1.00 72.38 106 PRO A CA 1
ATOM 827 C C . PRO A 1 106 ? 15.568 -6.643 -5.167 1.00 72.38 106 PRO A C 1
ATOM 829 O O . PRO A 1 106 ? 15.989 -5.530 -5.505 1.00 72.38 106 PRO A O 1
ATOM 832 N N . ALA A 1 107 ? 14.367 -6.819 -4.614 1.00 79.69 107 ALA A N 1
ATOM 833 C CA . ALA A 1 107 ? 13.476 -5.712 -4.301 1.00 79.69 107 ALA A CA 1
ATOM 834 C C . ALA A 1 107 ? 14.213 -4.667 -3.447 1.00 79.69 107 ALA A C 1
ATOM 836 O O . ALA A 1 107 ? 14.816 -4.981 -2.421 1.00 79.69 107 ALA A O 1
ATOM 837 N N . SER A 1 108 ? 14.174 -3.410 -3.882 1.00 85.25 108 SER A N 1
ATOM 838 C CA . SER A 1 108 ? 14.817 -2.304 -3.165 1.00 85.25 108 SER A CA 1
ATOM 839 C C . SER A 1 108 ? 13.904 -1.726 -2.088 1.00 85.25 108 SER A C 1
ATOM 841 O O . SER A 1 108 ? 14.363 -1.247 -1.053 1.00 85.25 108 SER A O 1
ATOM 843 N N . ARG A 1 109 ? 12.594 -1.778 -2.335 1.00 90.81 109 ARG A N 1
ATOM 844 C CA . ARG A 1 109 ? 11.539 -1.265 -1.465 1.00 90.81 109 ARG A CA 1
ATOM 845 C C . ARG A 1 109 ? 10.339 -2.194 -1.577 1.00 90.81 109 ARG A C 1
ATOM 847 O O . ARG A 1 109 ? 10.170 -2.881 -2.585 1.00 90.81 109 ARG A O 1
ATOM 854 N N . SER A 1 110 ? 9.486 -2.189 -0.570 1.00 93.38 110 SER A N 1
ATOM 855 C CA . SER A 1 110 ? 8.202 -2.884 -0.615 1.00 93.38 110 SER A CA 1
ATOM 856 C C . SER A 1 110 ? 7.130 -2.030 0.031 1.00 93.38 110 SER A C 1
ATOM 858 O O . SER A 1 110 ? 7.423 -1.307 0.981 1.00 93.38 110 SER A O 1
ATOM 860 N N . TYR A 1 111 ? 5.894 -2.152 -0.435 1.00 95.88 111 TYR A N 1
ATOM 861 C CA . TYR A 1 111 ? 4.742 -1.585 0.252 1.00 95.88 111 TYR A CA 1
ATOM 862 C C . TYR A 1 111 ? 3.635 -2.627 0.391 1.00 95.88 111 TYR A C 1
ATOM 864 O O . TYR A 1 111 ? 3.483 -3.509 -0.453 1.00 95.88 111 TYR A O 1
ATOM 872 N N . THR A 1 112 ? 2.884 -2.551 1.485 1.00 97.56 112 THR A N 1
ATOM 873 C CA . THR A 1 112 ? 1.784 -3.467 1.789 1.00 97.56 112 THR A CA 1
ATOM 874 C C . THR A 1 112 ? 0.506 -2.677 1.989 1.00 97.56 112 THR A C 1
ATOM 876 O O . THR A 1 112 ? 0.453 -1.831 2.875 1.00 97.56 112 THR A O 1
ATOM 879 N N . LEU A 1 113 ? -0.523 -2.973 1.195 1.00 97.94 113 LEU A N 1
ATOM 880 C CA . LEU A 1 113 ? -1.872 -2.456 1.419 1.00 97.94 113 LEU A CA 1
ATOM 881 C C . LEU A 1 113 ? -2.564 -3.342 2.453 1.00 97.94 113 LEU A C 1
ATOM 883 O O . LEU A 1 113 ? -2.705 -4.545 2.221 1.00 97.94 113 LEU A O 1
ATOM 887 N N . MET A 1 114 ? -2.967 -2.770 3.583 1.00 98.25 114 MET A N 1
ATOM 888 C CA . MET A 1 114 ? -3.682 -3.473 4.645 1.00 98.25 114 MET A CA 1
ATOM 889 C C . MET A 1 114 ? -5.181 -3.237 4.504 1.00 98.25 114 MET A C 1
ATOM 891 O O . MET A 1 114 ? -5.620 -2.092 4.499 1.00 98.25 114 MET A O 1
ATOM 895 N N . PHE A 1 115 ? -5.958 -4.314 4.417 1.00 98.31 115 PHE A N 1
ATOM 896 C CA . PHE A 1 115 ? -7.404 -4.254 4.224 1.00 98.31 115 PHE A CA 1
ATOM 897 C C . PHE A 1 115 ? -8.169 -4.616 5.493 1.00 98.31 115 PHE A C 1
ATOM 899 O O . PHE A 1 115 ? -7.823 -5.593 6.162 1.00 98.31 115 PHE A O 1
ATOM 906 N N . ASP A 1 116 ? -9.244 -3.884 5.776 1.00 97.25 116 ASP A N 1
ATOM 907 C CA . ASP A 1 116 ? -10.216 -4.257 6.805 1.00 97.25 116 ASP A CA 1
ATOM 908 C C . ASP A 1 116 ? -11.108 -5.444 6.379 1.00 97.25 116 ASP A C 1
ATOM 910 O O . ASP A 1 116 ? -10.952 -6.040 5.306 1.00 97.25 116 ASP A O 1
ATOM 914 N N . GLY A 1 117 ? -12.065 -5.799 7.243 1.00 95.62 117 GLY A N 1
ATOM 915 C CA . GLY A 1 117 ? -13.035 -6.863 6.975 1.00 95.62 117 GLY A CA 1
ATOM 916 C C . GLY A 1 117 ? -14.021 -6.552 5.842 1.00 95.62 117 GLY A C 1
ATOM 917 O O . GLY A 1 117 ? -14.581 -7.483 5.268 1.00 95.62 117 GLY A O 1
ATOM 918 N N . ALA A 1 118 ? -14.213 -5.277 5.494 1.00 96.56 118 ALA A N 1
ATOM 919 C CA . ALA A 1 118 ? -15.043 -4.845 4.371 1.00 96.56 118 ALA A CA 1
ATOM 920 C C . ALA A 1 118 ? -14.254 -4.777 3.048 1.00 96.56 118 ALA A C 1
ATOM 922 O O . ALA A 1 118 ? -14.850 -4.719 1.976 1.00 96.56 118 ALA A O 1
ATOM 923 N N . GLY A 1 119 ? -12.922 -4.849 3.106 1.00 96.50 119 GLY A N 1
ATOM 924 C CA . GLY A 1 119 ? -12.043 -4.788 1.947 1.00 96.50 119 GLY A CA 1
ATOM 925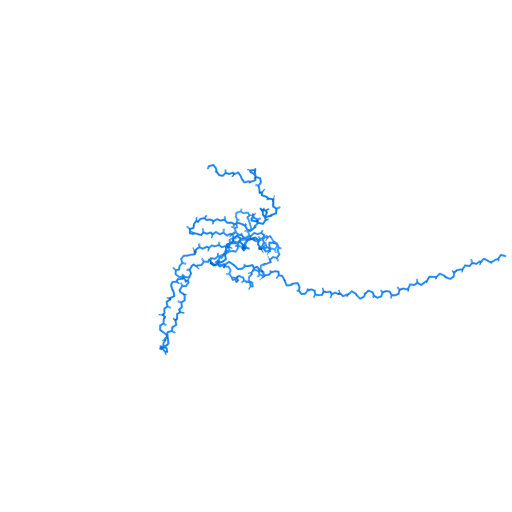 C C . GLY A 1 119 ? -11.565 -3.382 1.589 1.00 96.50 119 GLY A C 1
ATOM 926 O O . GLY A 1 119 ? -11.113 -3.200 0.459 1.00 96.50 119 GLY A O 1
ATOM 927 N N . HIS A 1 120 ? -11.612 -2.419 2.511 1.00 97.44 120 HIS A N 1
ATOM 928 C CA . HIS A 1 120 ? -11.034 -1.086 2.313 1.00 97.44 120 HIS A CA 1
ATOM 929 C C . HIS A 1 120 ? -9.595 -1.024 2.819 1.00 97.44 120 HIS A C 1
ATOM 931 O O . HIS A 1 120 ? -9.261 -1.641 3.832 1.00 97.44 120 HIS A O 1
ATOM 937 N N . VAL A 1 121 ? -8.737 -0.269 2.131 1.00 97.62 121 VAL A N 1
ATOM 938 C CA . VAL A 1 121 ? -7.354 -0.018 2.556 1.00 97.62 121 VAL A CA 1
ATOM 939 C C . VAL A 1 121 ? -7.360 0.881 3.791 1.00 97.62 121 VAL A C 1
ATOM 941 O O . VAL A 1 121 ? -7.676 2.061 3.690 1.00 97.62 121 VAL A O 1
ATOM 944 N N . VAL A 1 122 ? -6.987 0.337 4.946 1.00 97.56 122 VAL A N 1
ATOM 945 C CA . VAL A 1 122 ? -6.954 1.055 6.234 1.00 97.56 122 VAL A CA 1
ATOM 946 C C . VAL A 1 122 ? -5.556 1.496 6.656 1.00 97.56 122 VAL A C 1
ATOM 948 O O . VAL A 1 122 ? -5.426 2.376 7.497 1.00 97.56 122 VAL A O 1
ATOM 951 N N . ASP A 1 123 ? -4.511 0.920 6.060 1.00 97.69 123 ASP A N 1
ATOM 952 C CA . ASP A 1 123 ? -3.142 1.426 6.171 1.00 97.69 123 ASP A CA 1
ATOM 953 C C . ASP A 1 123 ? -2.309 0.992 4.958 1.00 97.69 123 ASP A C 1
ATOM 955 O O . ASP A 1 123 ? -2.630 0.022 4.261 1.00 97.69 123 ASP A O 1
ATOM 959 N N . VAL A 1 124 ? -1.203 1.696 4.738 1.00 97.69 124 VAL A N 1
ATOM 960 C CA . VAL A 1 124 ? -0.164 1.342 3.780 1.00 97.69 124 VAL A CA 1
ATOM 961 C C . VAL A 1 124 ? 1.175 1.315 4.495 1.00 97.69 124 VAL A C 1
ATOM 963 O O . VAL A 1 124 ? 1.685 2.344 4.929 1.00 97.69 124 VAL A O 1
ATOM 966 N N . LEU A 1 125 ? 1.760 0.123 4.585 1.00 96.38 125 LEU A N 1
ATOM 967 C CA . LEU A 1 125 ? 3.051 -0.093 5.229 1.00 96.38 125 LEU A CA 1
ATOM 968 C C . LEU A 1 125 ? 4.145 -0.059 4.173 1.00 96.38 125 LEU A C 1
ATOM 970 O O . LEU A 1 125 ? 4.233 -0.969 3.350 1.00 96.38 125 LEU A O 1
ATOM 974 N N . TYR A 1 126 ? 4.985 0.965 4.196 1.00 95.88 126 TYR A N 1
ATOM 975 C CA . TYR A 1 126 ? 6.149 1.078 3.329 1.00 95.88 126 TYR A CA 1
ATOM 976 C C . TYR A 1 126 ? 7.409 0.609 4.057 1.00 95.88 126 TYR A C 1
ATOM 978 O O . TYR A 1 126 ? 7.604 0.900 5.236 1.00 95.88 126 TYR A O 1
ATOM 986 N N . ARG A 1 127 ? 8.299 -0.084 3.342 1.00 93.75 127 ARG A N 1
ATOM 987 C CA . ARG A 1 127 ? 9.599 -0.522 3.849 1.00 93.75 127 ARG A CA 1
ATOM 988 C C . ARG A 1 127 ? 10.695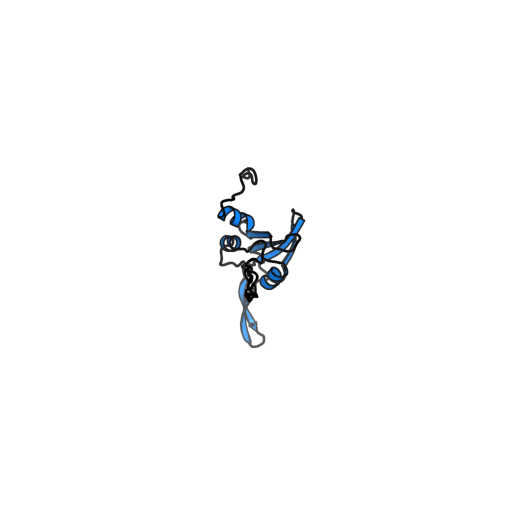 -0.298 2.815 1.00 93.75 127 ARG A C 1
ATOM 990 O O . ARG A 1 127 ? 10.618 -0.815 1.700 1.00 93.75 127 ARG A O 1
ATOM 997 N N . ASP A 1 128 ? 11.740 0.414 3.217 1.00 90.69 128 ASP A N 1
ATOM 998 C CA . ASP A 1 128 ? 13.015 0.462 2.510 1.00 90.69 128 ASP A CA 1
ATOM 999 C C . ASP A 1 128 ? 13.824 -0.785 2.891 1.00 90.69 128 ASP A C 1
ATOM 1001 O O . ASP A 1 128 ? 14.215 -0.974 4.046 1.00 90.69 128 ASP A O 1
ATOM 1005 N N . LEU A 1 129 ? 14.042 -1.672 1.920 1.00 87.19 129 LEU A N 1
ATOM 1006 C CA . LEU A 1 129 ? 14.732 -2.942 2.146 1.00 87.19 129 LEU A CA 1
ATOM 1007 C C . LEU A 1 129 ? 16.258 -2.782 2.160 1.00 87.19 129 LEU A C 1
ATOM 1009 O O . LEU A 1 129 ? 16.948 -3.693 2.609 1.00 87.19 129 LEU A O 1
ATOM 1013 N N . GLN A 1 130 ? 16.785 -1.642 1.702 1.00 82.62 130 GLN A N 1
ATOM 1014 C CA . GLN A 1 130 ? 18.220 -1.356 1.673 1.00 82.62 130 GLN A CA 1
ATOM 1015 C C . GLN A 1 130 ? 18.691 -0.652 2.945 1.00 82.62 130 GLN A C 1
ATOM 1017 O O . GLN A 1 130 ? 19.717 -1.029 3.505 1.00 82.62 130 GLN A O 1
ATOM 1022 N N . HIS A 1 131 ? 17.938 0.345 3.412 1.00 84.38 131 HIS A N 1
ATOM 1023 C CA . HIS A 1 131 ? 18.311 1.152 4.581 1.00 84.38 131 HIS A CA 1
ATOM 1024 C C . HIS A 1 131 ? 17.560 0.755 5.858 1.00 84.38 131 HIS A C 1
ATOM 1026 O O . HIS A 1 131 ? 17.865 1.257 6.935 1.00 84.38 131 HIS A O 1
ATOM 1032 N N . GLY A 1 132 ? 16.576 -0.145 5.757 1.00 82.38 132 GLY A N 1
ATOM 1033 C CA . GLY A 1 132 ? 15.815 -0.653 6.900 1.00 82.38 132 GLY A CA 1
ATOM 1034 C C . GLY A 1 132 ? 14.730 0.291 7.428 1.00 82.38 132 GLY A C 1
ATOM 1035 O O . GLY A 1 132 ? 14.105 -0.030 8.438 1.00 82.38 132 GLY A O 1
ATOM 1036 N N . GLY A 1 133 ? 14.486 1.424 6.762 1.00 86.31 133 GLY A N 1
ATOM 1037 C CA . GLY A 1 133 ? 13.415 2.358 7.112 1.00 86.31 133 GLY A CA 1
ATOM 1038 C C . GLY A 1 133 ? 12.025 1.754 6.897 1.00 86.31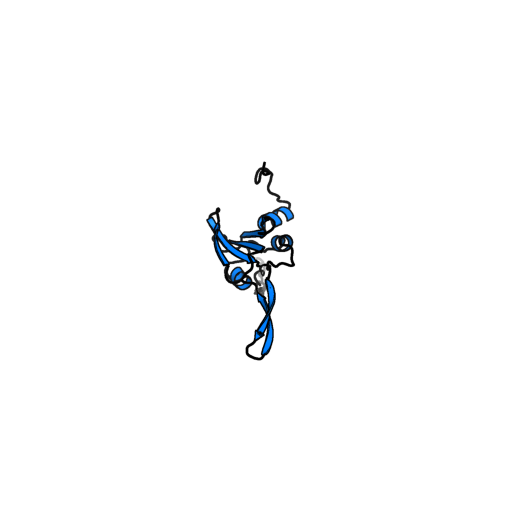 133 GLY A C 1
ATOM 1039 O O . GLY A 1 133 ? 11.819 0.950 5.984 1.00 86.31 133 GLY A O 1
ATOM 1040 N N . ALA A 1 134 ? 11.061 2.142 7.728 1.00 90.56 134 ALA A N 1
ATOM 1041 C CA . ALA A 1 134 ? 9.670 1.730 7.596 1.00 90.56 134 ALA A CA 1
ATOM 1042 C C . ALA A 1 134 ? 8.742 2.877 7.989 1.00 90.56 134 ALA A C 1
ATOM 1044 O O . ALA A 1 134 ? 8.999 3.546 8.984 1.00 90.56 134 ALA A O 1
ATOM 1045 N N . ASN A 1 135 ? 7.667 3.058 7.225 1.00 93.38 135 ASN A N 1
ATOM 1046 C CA . ASN A 1 135 ? 6.669 4.102 7.438 1.00 93.38 135 ASN A CA 1
ATOM 1047 C C . ASN A 1 135 ? 5.258 3.523 7.263 1.00 93.38 135 ASN A C 1
ATOM 1049 O O . ASN A 1 135 ? 5.066 2.535 6.551 1.00 93.38 135 ASN A O 1
ATOM 1053 N N . SER A 1 136 ? 4.275 4.162 7.890 1.00 95.38 136 SER A N 1
ATOM 1054 C CA . SER A 1 136 ? 2.849 3.832 7.791 1.00 95.38 136 SER A CA 1
ATOM 1055 C C . SER A 1 136 ? 2.091 5.072 7.329 1.00 95.38 136 SER A C 1
ATOM 1057 O O . SER A 1 136 ? 2.351 6.166 7.830 1.00 95.38 136 SER A O 1
ATOM 1059 N N . ALA A 1 137 ? 1.167 4.914 6.380 1.00 96.81 137 ALA A N 1
ATOM 1060 C CA . ALA A 1 137 ? 0.305 6.012 5.943 1.00 96.81 137 ALA A CA 1
ATOM 1061 C C . ALA A 1 137 ? -0.556 6.516 7.097 1.00 96.81 137 ALA A C 1
ATOM 1063 O O . ALA A 1 137 ? -0.674 7.723 7.285 1.00 96.81 137 ALA A O 1
ATOM 1064 N N . LEU A 1 138 ? -1.091 5.599 7.904 1.00 95.62 138 LEU A N 1
ATOM 1065 C CA . LEU A 1 138 ? -1.896 5.947 9.064 1.00 95.62 138 LEU A CA 1
ATOM 1066 C C . LEU A 1 138 ? -1.103 6.798 10.065 1.00 95.62 138 LEU A C 1
ATOM 1068 O O . LEU A 1 138 ? -1.607 7.821 10.519 1.00 95.62 138 LEU A O 1
ATOM 1072 N N . LEU A 1 139 ? 0.137 6.412 10.384 1.00 93.81 139 LEU A N 1
ATOM 1073 C CA . LEU A 1 139 ? 0.975 7.176 11.319 1.00 93.81 139 LEU A CA 1
ATOM 1074 C C . LEU A 1 139 ? 1.358 8.548 10.758 1.00 93.81 139 LEU A C 1
ATOM 1076 O O . LEU A 1 139 ? 1.166 9.548 11.442 1.00 93.81 139 LEU A O 1
ATOM 1080 N N . VAL A 1 140 ? 1.813 8.608 9.501 1.00 94.06 140 VAL A N 1
ATOM 1081 C CA . VAL A 1 140 ? 2.175 9.874 8.836 1.00 94.06 140 VAL A CA 1
ATOM 1082 C C . VAL A 1 140 ? 0.988 10.844 8.820 1.00 94.06 140 VAL A C 1
ATOM 1084 O O . VAL A 1 140 ? 1.145 12.029 9.102 1.00 94.06 140 VAL A O 1
ATOM 1087 N N . GLN A 1 141 ? -0.219 10.348 8.535 1.00 94.81 141 GLN A N 1
ATOM 1088 C CA . GLN A 1 141 ? -1.424 11.178 8.493 1.00 94.81 141 GLN A CA 1
ATOM 1089 C C . GLN A 1 141 ? -1.883 11.629 9.886 1.00 94.81 141 GLN A C 1
ATOM 1091 O O . GLN A 1 141 ? -2.297 12.779 10.034 1.00 94.81 141 GLN A O 1
ATOM 1096 N N . ARG A 1 142 ? -1.780 10.774 10.915 1.00 92.12 142 ARG A N 1
ATOM 1097 C CA . ARG A 1 142 ? -2.073 11.158 12.308 1.00 92.12 142 ARG A CA 1
ATOM 1098 C C . ARG A 1 142 ? -1.107 12.231 12.811 1.00 92.12 142 ARG A C 1
ATOM 1100 O O . ARG A 1 142 ? -1.545 13.227 13.379 1.00 92.12 142 ARG A O 1
ATOM 1107 N N . GLU A 1 143 ? 0.189 12.082 12.540 1.00 90.50 143 GLU A N 1
ATOM 1108 C CA . GLU A 1 143 ? 1.203 13.086 12.885 1.00 90.50 143 GLU A CA 1
ATOM 1109 C C . GLU A 1 143 ? 0.937 14.432 12.198 1.00 90.50 143 GLU A C 1
ATOM 1111 O O . GLU A 1 143 ? 0.975 15.471 12.857 1.00 90.50 143 GLU A O 1
ATOM 1116 N N . ALA A 1 144 ? 0.584 14.429 10.907 1.00 88.19 144 ALA A N 1
ATOM 1117 C CA . ALA A 1 144 ? 0.212 15.646 10.177 1.00 88.19 144 ALA A CA 1
ATOM 1118 C C . ALA A 1 144 ? -1.036 16.341 10.760 1.00 88.19 144 ALA A C 1
ATOM 1120 O O . ALA A 1 144 ? -1.170 17.562 10.675 1.00 88.19 144 ALA A O 1
ATOM 1121 N N . GLN A 1 145 ? -1.934 15.576 11.387 1.00 88.38 145 GLN A N 1
ATOM 1122 C CA . GLN A 1 145 ? -3.113 16.081 12.100 1.00 88.38 145 GLN A CA 1
ATOM 1123 C C . GLN A 1 145 ? -2.813 16.513 13.547 1.00 88.38 145 GLN A C 1
ATOM 1125 O O . GLN A 1 145 ? -3.707 17.015 14.230 1.00 88.38 145 GLN A O 1
ATOM 1130 N N . GLY A 1 146 ? -1.574 16.352 14.024 1.00 85.31 146 GLY A N 1
ATOM 1131 C CA . GLY A 1 146 ? -1.181 16.641 15.405 1.00 85.31 146 GLY A CA 1
ATOM 1132 C C . GLY A 1 146 ? -1.615 15.578 16.421 1.00 85.31 146 GLY A C 1
ATOM 1133 O O . GLY A 1 146 ? -1.540 15.823 17.622 1.00 85.31 146 GLY A O 1
ATOM 1134 N N . ASP A 1 147 ? -2.051 14.408 15.954 1.00 83.56 147 ASP A N 1
ATOM 1135 C CA . ASP A 1 147 ? -2.445 13.246 16.757 1.00 83.56 147 ASP A CA 1
ATOM 1136 C C . ASP A 1 147 ? -1.297 12.223 16.822 1.00 83.56 147 ASP A C 1
ATOM 1138 O O . ASP A 1 147 ? -1.443 11.046 16.484 1.00 83.56 147 ASP A O 1
ATOM 1142 N N . SER A 1 148 ? -0.101 12.686 17.195 1.00 67.94 148 SER A N 1
ATOM 1143 C CA . SER A 1 148 ? 1.037 11.788 17.392 1.00 67.94 148 SER A CA 1
ATOM 1144 C C . SER A 1 148 ? 0.728 10.810 18.532 1.00 67.94 148 SER A C 1
ATOM 1146 O O . SER A 1 148 ? 0.254 11.244 19.588 1.00 67.94 148 SER A O 1
ATOM 1148 N N . PRO A 1 149 ? 1.017 9.506 18.367 1.00 61.44 149 PRO A N 1
ATOM 1149 C CA . PRO A 1 149 ? 0.831 8.547 19.441 1.00 61.44 149 PRO A CA 1
ATOM 1150 C C . PRO A 1 149 ? 1.615 9.000 20.669 1.00 61.44 149 PRO A C 1
ATOM 1152 O O . PRO A 1 149 ? 2.794 9.343 20.573 1.00 61.44 149 PRO A O 1
ATOM 1155 N N . SER A 1 150 ? 0.964 9.022 21.829 1.00 59.12 150 SER A N 1
ATOM 1156 C CA . SER A 1 150 ? 1.663 9.349 23.072 1.00 59.12 150 SER A CA 1
ATOM 1157 C C . SER A 1 150 ? 2.791 8.340 23.334 1.00 59.12 150 SER A C 1
ATOM 1159 O O . SER A 1 150 ? 2.691 7.179 22.930 1.00 59.12 150 SER A O 1
ATOM 1161 N N . ASP A 1 151 ? 3.811 8.728 24.106 1.00 59.69 151 ASP A N 1
ATOM 1162 C CA . ASP A 1 151 ? 4.860 7.810 24.592 1.00 59.69 151 ASP A CA 1
ATOM 1163 C C . ASP A 1 151 ? 4.288 6.569 25.320 1.00 59.69 151 ASP A C 1
ATOM 1165 O O . ASP A 1 151 ? 4.984 5.572 25.514 1.00 59.69 151 ASP A O 1
ATOM 1169 N N . ALA A 1 152 ? 3.015 6.612 25.736 1.00 58.12 152 ALA A N 1
ATOM 1170 C CA . ALA A 1 152 ? 2.296 5.483 26.318 1.00 58.12 152 ALA A CA 1
ATOM 1171 C C . ALA A 1 152 ? 1.757 4.482 25.274 1.00 58.12 152 ALA A C 1
ATOM 1173 O O . ALA A 1 152 ? 1.598 3.307 25.595 1.00 58.12 152 ALA A O 1
ATOM 1174 N N . GLU A 1 153 ? 1.477 4.925 24.047 1.00 61.25 153 GLU A N 1
ATOM 1175 C CA . GLU A 1 153 ? 0.994 4.088 22.940 1.00 61.25 153 GLU A CA 1
ATOM 1176 C C . GLU A 1 153 ? 2.169 3.423 22.202 1.00 61.25 153 GLU A C 1
ATOM 1178 O O . GLU A 1 153 ? 2.095 2.242 21.861 1.00 61.25 153 GLU A O 1
ATOM 1183 N N . PHE A 1 154 ? 3.288 4.141 22.039 1.00 57.12 154 PHE A N 1
ATOM 1184 C CA . PHE A 1 154 ? 4.528 3.613 21.460 1.00 57.12 154 PHE A CA 1
ATOM 1185 C C . PHE A 1 154 ? 5.749 4.081 22.264 1.00 57.12 154 PHE A C 1
ATOM 1187 O O . PHE A 1 154 ? 6.368 5.087 21.918 1.00 57.12 154 PHE A O 1
ATOM 1194 N N . PRO A 1 155 ? 6.136 3.359 23.331 1.00 49.88 155 PRO A N 1
ATOM 1195 C CA . PRO A 1 155 ? 7.288 3.749 24.128 1.00 49.88 155 PRO A CA 1
ATOM 1196 C C . PRO A 1 155 ? 8.572 3.718 23.285 1.00 49.88 155 PRO A C 1
ATOM 1198 O O . PRO A 1 155 ? 8.753 2.797 22.474 1.00 49.88 155 PRO A O 1
ATOM 1201 N N . PRO A 1 156 ? 9.498 4.675 23.487 1.00 47.19 156 PRO A N 1
ATOM 1202 C CA . PRO A 1 156 ? 10.772 4.678 22.786 1.00 47.19 156 PRO A CA 1
ATOM 1203 C C . PRO A 1 156 ? 11.513 3.366 23.052 1.00 47.19 156 PRO A C 1
ATOM 1205 O O . PRO A 1 156 ? 11.568 2.871 24.184 1.00 47.19 156 PRO A O 1
ATOM 1208 N N . LYS A 1 157 ? 12.077 2.778 21.992 1.00 55.03 157 LYS A N 1
ATOM 1209 C CA . LYS A 1 157 ? 12.898 1.570 22.115 1.00 55.03 157 LYS A CA 1
ATOM 1210 C C . LYS A 1 157 ? 14.115 1.897 22.988 1.00 55.03 157 LYS A C 1
ATOM 1212 O O . LYS A 1 157 ? 14.865 2.813 22.661 1.00 55.03 157 LYS A O 1
ATOM 1217 N N . LYS A 1 158 ? 14.245 1.173 24.102 1.00 42.53 158 LYS A N 1
ATOM 1218 C CA . LYS A 1 158 ? 15.410 1.215 24.997 1.00 42.53 158 LYS A CA 1
ATOM 1219 C C . LYS A 1 158 ? 16.656 0.656 24.324 1.00 42.53 158 LYS A C 1
ATOM 1221 O O . LYS A 1 158 ? 16.501 -0.293 23.522 1.00 42.53 158 LYS A O 1
#

Secondary structure (DSSP, 8-state):
---------------------------PPPPPP-SSS-HHHHHHT--TTT-BHHHHHHHH-S-SEEEE-TTS-EEEEEEEE---PEEEEEPTTS-EEEEE--SSS-EEEEEEEEE-TTSBEEEEEEEETTT--EEEHHHHHHHHTT-PPPTTTSPPP-

pLDDT: mean 78.84, std 18.77, range [39.56, 98.31]